Protein AF-A0A2V7MYP0-F1 (afdb_monomer)

Foldseek 3Di:
DPPLVVPDDPCQFPPPQCDPPRPCCVVPRGHQQADPVNPHGDPVVVLVVVQ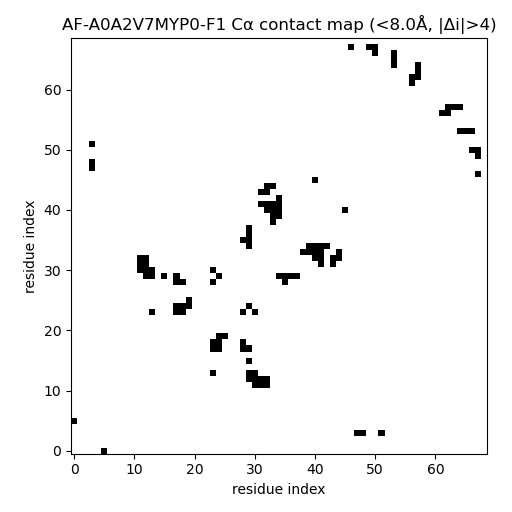VVQVVCCVPVVDDDDRDD

Secondary structure (DSSP, 8-state):
--HHHHTSPTTSSPPSS--TT-THHHH-TTTTTB-TTSSSBPHHHHHHHHHHHHHHHHHHH---PPPP-

Solvent-accessible surface area (backbone atoms only — not comparable to full-atom values): 4290 Å² total; per-residue (Å²): 130,58,71,73,68,70,68,51,61,91,74,58,63,61,67,83,83,40,50,81,89,44,78,50,29,82,81,35,52,48,28,70,50,25,30,98,80,61,75,50,65,14,73,67,39,47,51,54,53,51,40,54,49,42,53,51,48,24,72,74,70,74,51,84,71,78,74,80,131

Mean predicted aligned error: 4.71 Å

pLDDT: mean 88.09, std 9.12, range [51.72, 98.38]

Structure (mmCIF, N/CA/C/O backbone):
data_AF-A0A2V7MYP0-F1
#
_entry.id   AF-A0A2V7MYP0-F1
#
loop_
_atom_site.group_PDB
_atom_site.id
_atom_site.type_symbol
_atom_site.label_atom_id
_atom_site.label_alt_id
_atom_site.label_comp_id
_atom_site.label_asym_id
_atom_site.label_entity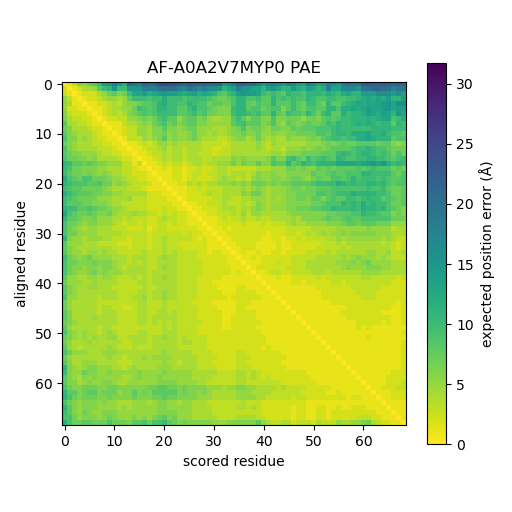_id
_atom_site.label_seq_id
_atom_site.pdbx_PDB_ins_code
_atom_site.Cartn_x
_atom_site.Cartn_y
_atom_site.Cartn_z
_atom_site.occupancy
_atom_site.B_iso_or_equiv
_atom_site.auth_seq_id
_atom_site.auth_comp_id
_atom_site.auth_asym_id
_atom_site.auth_atom_id
_atom_site.pdbx_PDB_model_num
ATOM 1 N N . VAL A 1 1 ? -6.100 -15.719 -2.520 1.00 51.72 1 VAL A N 1
ATOM 2 C CA . VAL A 1 1 ? -5.399 -14.441 -2.803 1.00 51.72 1 VAL A CA 1
ATOM 3 C C . VAL A 1 1 ? -5.898 -13.385 -1.824 1.00 51.72 1 VAL A C 1
ATOM 5 O O . VAL A 1 1 ? -7.074 -13.429 -1.491 1.00 51.72 1 VAL A O 1
ATOM 8 N N . ASN A 1 2 ? -5.036 -12.510 -1.293 1.00 65.12 2 ASN A N 1
ATOM 9 C CA . ASN A 1 2 ? -5.457 -11.432 -0.380 1.00 65.12 2 ASN A CA 1
ATOM 10 C C . ASN A 1 2 ? -6.457 -10.505 -1.110 1.00 65.12 2 ASN A C 1
ATOM 12 O O . ASN A 1 2 ? -6.208 -10.162 -2.264 1.00 65.12 2 ASN A O 1
ATOM 16 N N . ALA A 1 3 ? -7.568 -10.114 -0.473 1.00 70.69 3 ALA A N 1
ATOM 17 C CA . ALA A 1 3 ? -8.596 -9.262 -1.085 1.00 70.69 3 ALA A CA 1
ATOM 18 C C . ALA A 1 3 ? -8.031 -7.923 -1.596 1.00 70.69 3 ALA A C 1
ATOM 20 O O . ALA A 1 3 ? -8.444 -7.445 -2.649 1.00 70.69 3 ALA A O 1
ATOM 21 N N . LEU A 1 4 ? -7.019 -7.373 -0.915 1.00 71.06 4 LEU A N 1
ATOM 22 C CA . LEU A 1 4 ? -6.300 -6.179 -1.365 1.00 71.06 4 LEU A CA 1
ATOM 23 C C . LEU A 1 4 ? -5.539 -6.418 -2.669 1.00 71.06 4 LEU A C 1
ATOM 25 O O . LEU A 1 4 ? -5.537 -5.565 -3.548 1.00 71.06 4 LEU A O 1
ATOM 29 N N . LEU A 1 5 ? -4.923 -7.592 -2.813 1.00 68.12 5 LEU A N 1
ATOM 30 C CA . LEU A 1 5 ? -4.192 -7.969 -4.021 1.00 68.12 5 LEU A CA 1
ATOM 31 C C . LEU A 1 5 ? -5.147 -8.236 -5.194 1.00 68.12 5 LEU A C 1
ATOM 33 O O . LEU A 1 5 ? -4.825 -7.907 -6.330 1.00 68.12 5 LEU A O 1
ATOM 37 N N . ALA A 1 6 ? -6.327 -8.796 -4.915 1.00 69.88 6 ALA A N 1
ATOM 38 C CA . ALA A 1 6 ? -7.367 -9.042 -5.915 1.00 69.88 6 ALA A CA 1
ATOM 39 C C . ALA A 1 6 ? -8.050 -7.755 -6.414 1.00 69.88 6 ALA A C 1
ATOM 41 O O . ALA A 1 6 ? -8.594 -7.748 -7.514 1.00 69.88 6 ALA A O 1
ATOM 42 N N . ALA A 1 7 ? -8.017 -6.678 -5.625 1.00 76.06 7 ALA A N 1
ATOM 43 C CA . ALA A 1 7 ? -8.587 -5.382 -5.989 1.00 76.06 7 ALA A CA 1
ATOM 44 C C . ALA A 1 7 ? -7.670 -4.531 -6.888 1.00 76.06 7 ALA A C 1
ATOM 46 O O . ALA A 1 7 ? -8.107 -3.500 -7.400 1.00 76.06 7 ALA A O 1
ATOM 47 N N . LEU A 1 8 ? -6.403 -4.919 -7.078 1.00 76.12 8 LEU A N 1
ATOM 48 C CA . LEU A 1 8 ? -5.480 -4.152 -7.909 1.00 76.12 8 LEU A CA 1
ATOM 49 C C . LEU A 1 8 ? -5.840 -4.287 -9.401 1.00 76.12 8 LEU A C 1
ATOM 51 O O . LEU A 1 8 ? -6.054 -5.406 -9.873 1.00 76.12 8 LEU A O 1
ATOM 55 N N . PRO A 1 9 ? -5.846 -3.183 -10.176 1.00 79.56 9 PRO A N 1
ATOM 56 C CA . PRO A 1 9 ? -6.013 -3.245 -11.625 1.00 79.56 9 PRO A CA 1
ATOM 57 C C . PRO A 1 9 ? -5.013 -4.211 -12.2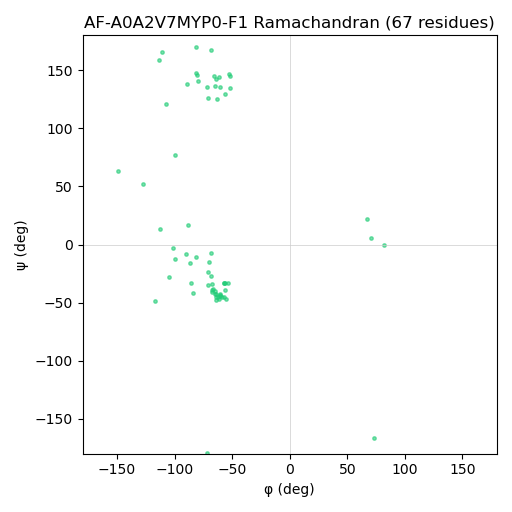88 1.00 79.56 9 PRO A C 1
ATOM 59 O O . PRO A 1 9 ? -3.864 -4.300 -11.840 1.00 79.56 9 PRO A O 1
ATOM 62 N N . PRO A 1 10 ? -5.377 -4.901 -13.382 1.00 77.81 10 PRO A N 1
ATOM 63 C CA . PRO A 1 10 ? -4.432 -5.724 -14.132 1.00 77.81 10 PRO A CA 1
ATOM 64 C C . PRO A 1 10 ? -3.167 -4.941 -14.515 1.00 77.81 10 PRO A C 1
ATOM 66 O O . PRO A 1 10 ? -3.241 -3.802 -14.968 1.00 77.81 10 PRO A O 1
ATOM 69 N N . GLY A 1 11 ? -1.992 -5.546 -14.317 1.00 76.81 11 GLY A N 1
ATOM 70 C CA . GLY A 1 11 ? -0.698 -4.910 -14.605 1.00 76.81 11 GLY A CA 1
ATOM 71 C C . GLY A 1 11 ? -0.162 -3.971 -13.516 1.00 76.81 11 GLY A C 1
ATOM 72 O O . GLY A 1 11 ? 0.945 -3.460 -13.659 1.00 76.81 11 GLY A O 1
ATOM 73 N N . SER A 1 12 ? -0.893 -3.795 -12.410 1.00 80.12 12 SER A N 1
ATOM 74 C CA . SER A 1 12 ? -0.477 -3.000 -11.241 1.00 80.12 12 SER A CA 1
ATOM 75 C C . SER A 1 12 ? 0.844 -3.457 -10.616 1.00 80.12 12 SER A C 1
ATOM 77 O O . SER A 1 12 ? 1.616 -2.643 -10.111 1.00 80.12 12 SER A O 1
ATOM 79 N N . ILE A 1 13 ? 1.115 -4.761 -10.664 1.00 81.38 13 ILE A N 1
ATOM 80 C CA . ILE A 1 13 ? 2.402 -5.340 -10.287 1.00 81.38 13 ILE A CA 1
ATOM 81 C C . ILE A 1 13 ? 3.084 -5.778 -11.587 1.00 81.38 13 ILE A C 1
ATOM 83 O O . ILE A 1 13 ? 2.502 -6.574 -12.333 1.00 81.38 13 ILE A O 1
ATOM 87 N N . PRO A 1 14 ? 4.284 -5.264 -11.905 1.00 82.69 14 PRO A N 1
ATOM 88 C CA . PRO A 1 14 ? 4.993 -5.682 -13.101 1.00 82.69 14 PRO A CA 1
ATOM 89 C C . PRO A 1 14 ? 5.360 -7.166 -13.002 1.00 82.69 14 PRO A C 1
ATOM 91 O O . PRO A 1 14 ? 5.738 -7.654 -11.939 1.00 82.69 14 PRO A O 1
ATOM 94 N N . ALA A 1 15 ? 5.280 -7.878 -14.128 1.00 83.19 15 ALA A N 1
ATOM 95 C CA . ALA A 1 15 ? 5.795 -9.237 -14.216 1.00 83.19 15 ALA A CA 1
ATOM 96 C C . ALA A 1 15 ? 7.280 -9.257 -13.825 1.00 83.19 15 ALA A C 1
ATOM 98 O O . ALA A 1 15 ? 8.071 -8.461 -14.340 1.00 83.19 15 ALA A O 1
ATOM 99 N N . PHE A 1 16 ? 7.635 -10.156 -12.911 1.00 80.88 16 PHE A N 1
ATOM 100 C CA . PHE A 1 16 ? 9.014 -10.375 -12.502 1.00 80.88 16 PHE A CA 1
ATOM 101 C C . PHE A 1 16 ? 9.673 -11.437 -13.406 1.00 80.88 16 PHE A C 1
ATOM 103 O O . PHE A 1 16 ? 9.033 -12.458 -13.672 1.00 80.88 16 PHE A O 1
ATOM 110 N N . PRO A 1 17 ? 10.934 -11.247 -13.843 1.00 85.69 17 PRO A N 1
ATOM 111 C CA . PRO A 1 17 ? 11.784 -10.077 -13.608 1.00 85.69 17 PRO A CA 1
ATOM 112 C C . PRO A 1 17 ? 11.448 -8.895 -14.538 1.00 85.69 17 PRO A C 1
ATOM 114 O O . PRO A 1 17 ? 11.198 -9.063 -15.729 1.00 85.69 17 PRO A O 1
ATOM 117 N N . ASN A 1 18 ? 11.480 -7.675 -13.994 1.00 89.56 18 ASN A N 1
ATOM 118 C CA . ASN A 1 18 ? 11.263 -6.431 -14.740 1.00 89.56 18 ASN A CA 1
ATOM 119 C C . ASN A 1 18 ? 12.611 -5.770 -15.069 1.0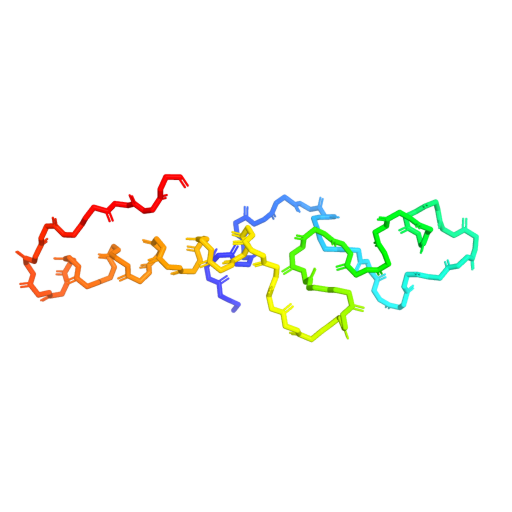0 89.56 18 ASN A C 1
ATOM 121 O O . ASN A 1 18 ? 13.034 -4.818 -14.416 1.00 89.56 18 ASN A O 1
ATOM 125 N N . THR A 1 19 ? 13.303 -6.315 -16.067 1.00 90.50 19 THR A N 1
ATOM 126 C CA . THR A 1 19 ? 14.647 -5.892 -16.495 1.00 90.50 19 THR A CA 1
ATOM 127 C C . THR A 1 19 ? 14.624 -5.224 -17.877 1.00 90.50 19 THR A C 1
ATOM 129 O O . THR A 1 19 ? 13.627 -5.344 -18.600 1.00 90.50 19 THR A O 1
ATOM 132 N N . PRO A 1 20 ? 15.704 -4.529 -18.289 1.00 91.38 20 PRO A N 1
ATOM 133 C CA . PRO A 1 20 ? 15.819 -3.999 -19.644 1.00 91.38 20 PRO A CA 1
ATOM 134 C C . PRO A 1 20 ? 15.568 -5.080 -20.714 1.00 91.38 20 PRO A C 1
ATOM 136 O O . PRO A 1 20 ? 15.933 -6.238 -20.499 1.00 91.38 20 PRO A O 1
ATOM 139 N N . PRO A 1 21 ? 14.949 -4.726 -21.856 1.00 91.38 21 PRO A N 1
ATOM 140 C CA . PRO A 1 21 ? 14.623 -3.370 -22.312 1.00 91.38 21 PRO A CA 1
ATOM 141 C C . PRO A 1 21 ? 13.255 -2.843 -21.831 1.00 91.38 21 PRO A C 1
ATOM 143 O O . PRO A 1 21 ? 12.729 -1.896 -22.414 1.00 91.38 21 PRO A O 1
ATOM 146 N N . ARG A 1 22 ? 12.629 -3.447 -20.806 1.00 87.88 22 ARG A N 1
ATOM 147 C CA . ARG A 1 22 ? 11.288 -3.038 -20.363 1.00 87.88 22 ARG A CA 1
ATOM 148 C C . ARG A 1 22 ? 11.313 -1.587 -19.851 1.00 87.88 22 ARG A C 1
ATOM 150 O O . ARG A 1 22 ? 12.063 -1.312 -18.924 1.00 87.88 22 ARG A O 1
ATOM 157 N N . PRO A 1 23 ? 10.480 -0.656 -20.357 1.00 85.88 23 PRO A N 1
ATOM 158 C CA . PRO A 1 23 ? 10.539 0.753 -19.939 1.00 85.88 23 PRO A CA 1
ATOM 159 C C . 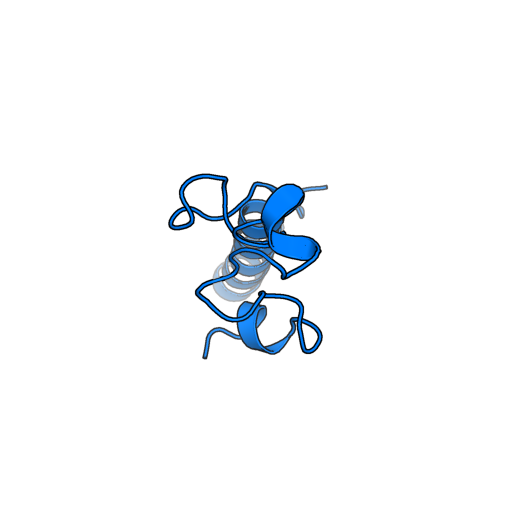PRO A 1 23 ? 10.381 0.959 -18.425 1.00 85.88 23 PRO A C 1
ATOM 161 O O . PRO A 1 23 ? 11.001 1.839 -17.832 1.00 85.88 23 PRO A O 1
ATOM 164 N N . THR A 1 24 ? 9.592 0.098 -17.778 1.00 86.12 24 THR A N 1
ATOM 165 C CA . THR A 1 24 ? 9.375 0.103 -16.328 1.00 86.12 24 THR A CA 1
ATOM 166 C C . THR A 1 24 ? 10.592 -0.337 -15.521 1.00 86.12 24 THR A C 1
ATOM 168 O O . THR A 1 24 ? 10.603 -0.120 -14.315 1.00 86.12 24 THR A O 1
ATOM 171 N N . SER A 1 25 ? 11.608 -0.962 -16.123 1.00 88.19 25 SER A N 1
ATOM 172 C CA . SER A 1 25 ? 12.780 -1.442 -15.384 1.00 88.19 25 SER A CA 1
ATOM 173 C C . SER A 1 25 ? 13.644 -0.301 -14.847 1.00 88.19 25 SER A C 1
ATOM 175 O O . SER A 1 25 ? 14.330 -0.481 -13.849 1.00 88.19 25 SER A O 1
ATOM 177 N N . ALA A 1 26 ? 13.621 0.867 -15.501 1.00 86.81 26 ALA A N 1
ATOM 178 C CA . ALA A 1 26 ? 14.421 2.027 -15.107 1.00 86.81 26 ALA A CA 1
ATOM 179 C C . ALA A 1 26 ? 13.736 2.899 -14.043 1.00 86.81 26 ALA A C 1
ATOM 181 O O . ALA A 1 26 ? 14.407 3.487 -13.202 1.00 86.81 26 ALA A O 1
ATOM 182 N N . THR A 1 27 ? 12.405 2.995 -14.080 1.00 85.56 27 THR A N 1
ATOM 183 C CA . THR A 1 27 ? 11.634 3.907 -13.219 1.00 85.56 27 THR A CA 1
ATOM 184 C C . THR A 1 27 ? 10.908 3.201 -12.079 1.00 85.56 27 THR A C 1
ATOM 186 O O . THR A 1 27 ? 10.674 3.807 -11.038 1.00 85.56 27 THR A O 1
ATOM 189 N N . ALA A 1 28 ? 10.548 1.929 -12.253 1.00 86.75 28 ALA A N 1
ATOM 190 C CA . ALA A 1 28 ? 9.789 1.152 -11.280 1.00 86.75 28 ALA A CA 1
ATOM 191 C C . ALA A 1 28 ? 10.173 -0.339 -11.352 1.00 86.75 28 ALA A C 1
ATOM 193 O O . ALA A 1 28 ? 9.321 -1.169 -11.691 1.00 86.75 28 ALA A O 1
ATOM 194 N N . PRO A 1 29 ? 11.434 -0.711 -11.047 1.00 87.19 29 PRO A N 1
ATOM 195 C CA . PRO A 1 29 ? 11.921 -2.088 -11.176 1.00 87.19 29 PRO A CA 1
ATOM 196 C C . PRO A 1 29 ? 11.045 -3.101 -10.424 1.00 87.19 29 PRO A C 1
ATOM 198 O O . PRO A 1 29 ? 10.806 -4.189 -10.936 1.00 87.19 29 PRO A O 1
ATOM 201 N N . PHE A 1 30 ? 10.450 -2.713 -9.294 1.00 89.25 30 PHE A N 1
ATOM 202 C CA . PHE A 1 30 ? 9.543 -3.558 -8.502 1.00 89.25 30 PHE A CA 1
ATOM 203 C C . PHE A 1 30 ? 8.083 -3.069 -8.501 1.00 89.25 30 PHE A C 1
ATOM 205 O O . PHE A 1 30 ? 7.249 -3.544 -7.730 1.00 89.25 30 PHE A O 1
ATOM 212 N N . GLY A 1 31 ? 7.742 -2.137 -9.395 1.00 88.19 31 GLY A N 1
ATOM 213 C CA . GLY A 1 31 ? 6.416 -1.526 -9.455 1.00 88.19 31 GLY A CA 1
ATOM 214 C C . GLY A 1 31 ? 6.149 -0.545 -8.313 1.00 88.19 31 GLY A C 1
ATOM 215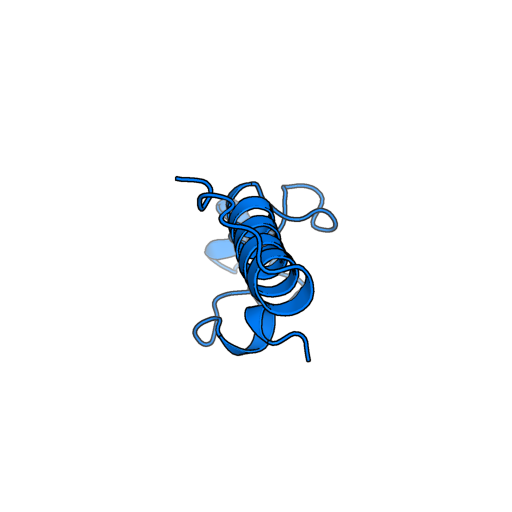 O O . GLY A 1 31 ? 7.056 -0.125 -7.604 1.00 88.19 31 GLY A O 1
ATOM 216 N N . ALA A 1 32 ? 4.881 -0.164 -8.154 1.00 88.44 32 ALA A N 1
ATOM 217 C CA . ALA A 1 32 ? 4.460 0.826 -7.158 1.00 88.44 32 ALA A CA 1
ATOM 218 C C . ALA A 1 32 ? 4.161 0.227 -5.769 1.00 88.44 32 ALA A C 1
ATOM 220 O O . ALA A 1 32 ? 4.048 0.965 -4.788 1.00 88.44 32 ALA A O 1
ATOM 221 N N . PHE A 1 33 ? 3.996 -1.098 -5.676 1.00 89.44 33 PHE A N 1
ATOM 222 C CA . PHE A 1 33 ? 3.484 -1.760 -4.470 1.00 89.44 33 PHE A CA 1
ATOM 223 C C . PHE A 1 33 ? 4.565 -2.381 -3.576 1.00 89.44 33 PHE A C 1
ATOM 225 O O . PHE A 1 33 ? 4.281 -2.690 -2.417 1.00 89.44 33 PHE A O 1
ATOM 232 N N . PHE A 1 34 ? 5.797 -2.492 -4.070 1.00 90.25 34 PHE A N 1
ATOM 233 C CA . PHE A 1 34 ? 6.970 -2.910 -3.304 1.00 90.25 34 PHE A CA 1
ATOM 234 C C . PHE A 1 34 ? 7.967 -1.754 -3.174 1.00 90.25 34 PHE A C 1
ATOM 236 O O . PHE A 1 34 ? 7.928 -0.797 -3.949 1.00 90.25 34 PHE A O 1
ATOM 243 N N . SER A 1 35 ? 8.841 -1.824 -2.175 1.00 91.25 35 SER A N 1
ATOM 244 C CA . SER A 1 35 ? 9.979 -0.919 -2.027 1.00 91.25 35 SER A CA 1
ATOM 245 C C . SER A 1 35 ? 11.063 -1.222 -3.084 1.00 91.25 35 SER A C 1
ATOM 247 O O . SER A 1 35 ? 10.938 -2.140 -3.899 1.00 91.25 35 SER A O 1
ATOM 249 N N . LEU A 1 36 ? 12.168 -0.468 -3.053 1.00 89.19 36 LEU A N 1
ATOM 250 C CA . LEU A 1 36 ? 13.321 -0.700 -3.931 1.00 89.19 36 LEU A CA 1
ATOM 251 C C . LEU A 1 36 ? 14.089 -2.000 -3.638 1.00 89.19 36 LEU A C 1
ATOM 253 O O . LEU A 1 36 ? 14.979 -2.341 -4.409 1.00 89.19 36 LEU A O 1
ATOM 257 N N . ASP A 1 37 ? 13.770 -2.724 -2.563 1.00 88.44 37 ASP A N 1
ATOM 258 C CA . ASP A 1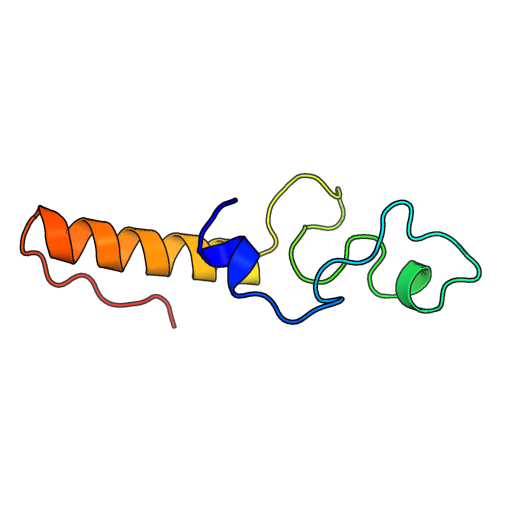 37 ? 14.333 -4.058 -2.312 1.00 88.44 37 ASP A CA 1
ATOM 259 C C . ASP A 1 37 ? 13.496 -5.193 -2.928 1.00 88.44 37 ASP A C 1
ATOM 261 O O . ASP A 1 37 ? 13.938 -6.340 -2.947 1.00 88.44 37 ASP A O 1
ATOM 265 N N . GLY A 1 38 ? 12.303 -4.889 -3.452 1.00 87.06 38 GLY A N 1
ATOM 266 C CA . GLY A 1 38 ? 11.422 -5.869 -4.089 1.00 87.06 38 GLY A CA 1
ATOM 267 C C . GLY A 1 38 ? 10.762 -6.874 -3.139 1.00 87.06 38 GLY A C 1
ATOM 268 O O . GLY A 1 38 ? 10.085 -7.783 -3.614 1.00 87.06 38 GLY A O 1
ATOM 269 N N . ILE A 1 39 ? 10.930 -6.721 -1.823 1.00 89.38 39 ILE A N 1
ATOM 270 C CA . ILE A 1 39 ? 10.406 -7.620 -0.788 1.00 89.38 39 ILE A CA 1
ATOM 271 C C . ILE A 1 39 ? 9.410 -6.889 0.112 1.00 89.38 39 ILE A C 1
ATOM 273 O O . ILE A 1 39 ? 8.306 -7.386 0.348 1.00 89.38 39 ILE A O 1
ATOM 277 N N . HIS A 1 40 ? 9.770 -5.707 0.611 1.00 93.88 40 HIS A N 1
ATOM 278 C CA . HIS A 1 40 ? 8.932 -4.971 1.553 1.00 93.88 40 HIS A CA 1
ATOM 279 C C . HIS A 1 40 ? 7.822 -4.192 0.835 1.00 93.88 40 HIS A C 1
ATOM 281 O O . HIS A 1 40 ? 8.028 -3.713 -0.284 1.00 93.88 40 HIS A O 1
ATOM 287 N N . PRO A 1 41 ? 6.641 -4.014 1.457 1.00 92.12 41 PRO A N 1
ATOM 288 C CA . PRO A 1 41 ? 5.594 -3.174 0.892 1.00 92.12 41 PRO A CA 1
ATOM 289 C C . PRO A 1 41 ? 6.058 -1.718 0.756 1.00 92.12 41 PRO A C 1
ATOM 291 O O . PRO A 1 41 ? 6.768 -1.186 1.609 1.00 92.12 41 PRO A O 1
ATOM 294 N N . SER A 1 42 ? 5.620 -1.038 -0.303 1.00 91.94 42 SER A N 1
ATOM 295 C CA . SER A 1 42 ? 5.791 0.414 -0.402 1.00 91.94 42 SER A CA 1
ATOM 296 C C . SER A 1 42 ? 4.924 1.145 0.634 1.00 91.94 42 SER A C 1
ATOM 298 O O . SER A 1 42 ? 4.000 0.572 1.216 1.00 91.94 42 SER A O 1
ATOM 300 N N . ALA A 1 43 ? 5.166 2.443 0.837 1.00 92.88 43 ALA A N 1
ATOM 301 C CA . ALA A 1 43 ? 4.348 3.268 1.733 1.00 92.88 43 ALA A CA 1
ATOM 302 C C . ALA A 1 43 ? 2.852 3.252 1.353 1.00 92.88 43 ALA A C 1
ATOM 304 O O . ALA A 1 43 ? 1.983 3.169 2.222 1.00 92.88 43 ALA A O 1
ATOM 305 N N . VAL A 1 44 ? 2.548 3.264 0.050 1.00 90.19 44 VAL A N 1
ATOM 306 C CA . VAL A 1 44 ? 1.171 3.176 -0.460 1.00 90.19 44 VAL A CA 1
ATOM 307 C C . VAL A 1 44 ? 0.542 1.833 -0.085 1.00 90.19 44 VAL A C 1
ATOM 309 O O . VAL A 1 44 ? -0.597 1.792 0.380 1.00 90.19 44 VAL A O 1
ATOM 312 N N . THR A 1 45 ? 1.291 0.736 -0.215 1.00 90.81 45 THR A N 1
ATOM 313 C CA . THR A 1 45 ? 0.815 -0.599 0.169 1.00 90.81 45 THR A CA 1
ATOM 314 C C . THR A 1 45 ? 0.629 -0.725 1.678 1.00 90.81 45 THR A C 1
ATOM 316 O O . THR A 1 45 ? -0.385 -1.260 2.121 1.00 90.81 45 THR A O 1
ATOM 319 N N . HIS A 1 46 ? 1.547 -0.180 2.483 1.00 94.88 46 HIS A N 1
ATOM 320 C CA . HIS A 1 46 ? 1.395 -0.124 3.939 1.00 94.88 46 HIS A CA 1
ATOM 321 C C . HIS A 1 46 ? 0.113 0.604 4.352 1.00 94.88 46 HIS A C 1
ATOM 323 O O . HIS A 1 46 ? -0.632 0.092 5.186 1.00 94.88 46 HIS A O 1
ATOM 329 N N . LYS A 1 47 ? -0.193 1.750 3.734 1.00 93.31 47 LYS A N 1
ATOM 330 C CA . LYS A 1 47 ? -1.439 2.490 3.976 1.00 93.31 47 LYS A CA 1
ATOM 331 C C . LYS A 1 47 ? -2.682 1.666 3.624 1.00 93.31 47 LYS A C 1
ATOM 333 O O . LYS A 1 47 ? -3.633 1.634 4.402 1.00 93.31 47 LYS A O 1
ATOM 338 N N . ALA A 1 48 ? -2.677 0.977 2.482 1.00 90.19 48 ALA A N 1
ATOM 339 C CA . ALA A 1 48 ? -3.794 0.123 2.076 1.00 90.19 48 ALA A CA 1
ATOM 340 C C . ALA A 1 48 ? -4.026 -1.032 3.068 1.00 90.19 48 ALA A C 1
ATOM 342 O O . ALA A 1 48 ? -5.160 -1.270 3.487 1.00 90.19 48 ALA A O 1
ATOM 343 N N . ILE A 1 49 ? -2.950 -1.702 3.497 1.00 91.69 49 ILE A N 1
ATOM 344 C CA . ILE A 1 49 ? -3.003 -2.764 4.513 1.00 91.69 49 ILE A CA 1
ATOM 345 C C . ILE A 1 49 ? -3.522 -2.213 5.846 1.00 91.69 49 ILE A C 1
ATOM 347 O O . ILE A 1 49 ? -4.421 -2.807 6.439 1.00 91.69 49 ILE A O 1
ATOM 351 N N . ALA A 1 50 ? -3.011 -1.066 6.302 1.00 95.12 50 ALA A N 1
ATOM 352 C CA . ALA A 1 50 ? -3.448 -0.434 7.544 1.00 95.12 50 ALA A CA 1
ATOM 353 C C . ALA A 1 50 ? -4.950 -0.112 7.522 1.00 95.12 50 ALA A C 1
ATOM 355 O O . ALA A 1 50 ? -5.665 -0.440 8.466 1.00 95.12 50 ALA A O 1
ATOM 356 N N . ASN A 1 51 ? -5.454 0.447 6.421 1.00 94.50 51 ASN A N 1
ATOM 357 C CA . ASN A 1 51 ? -6.874 0.769 6.283 1.00 94.50 51 ASN A CA 1
ATOM 358 C C . ASN A 1 51 ? -7.771 -0.480 6.222 1.00 94.50 51 ASN A C 1
ATOM 360 O O . ASN A 1 51 ? -8.870 -0.463 6.775 1.00 94.50 51 ASN A O 1
ATOM 364 N N . ALA A 1 52 ? -7.307 -1.586 5.634 1.00 92.62 52 ALA A N 1
ATOM 365 C CA . ALA A 1 52 ? -8.029 -2.861 5.685 1.00 92.62 52 ALA A CA 1
ATOM 366 C C . ALA A 1 52 ? -8.071 -3.461 7.102 1.00 92.62 52 ALA A C 1
ATOM 368 O O . ALA A 1 52 ? -9.099 -3.992 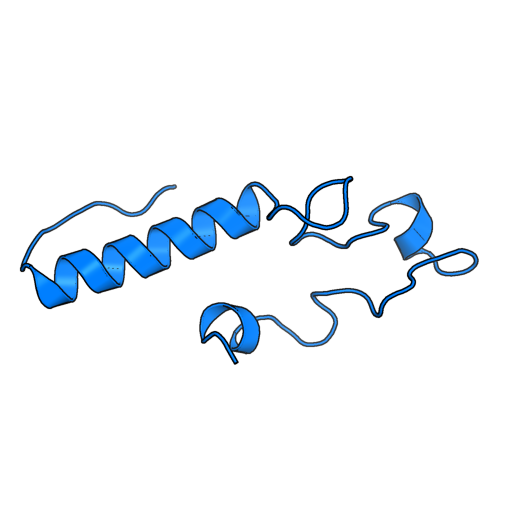7.535 1.00 92.62 52 ALA A O 1
ATOM 369 N N . LEU A 1 53 ? -6.969 -3.347 7.850 1.00 95.25 53 LEU A N 1
ATOM 370 C CA . LEU A 1 53 ? -6.916 -3.762 9.252 1.00 95.25 53 LEU A CA 1
ATOM 371 C C . LEU A 1 53 ? -7.850 -2.913 10.116 1.00 95.25 53 LEU A C 1
ATOM 373 O O . LEU A 1 53 ? -8.593 -3.474 10.913 1.00 95.25 53 LEU A O 1
ATOM 377 N N . ILE A 1 54 ? -7.887 -1.594 9.912 1.00 96.62 54 ILE A N 1
ATOM 378 C CA . ILE A 1 54 ? -8.820 -0.684 10.595 1.00 96.62 54 ILE A CA 1
ATOM 379 C C . ILE A 1 54 ? -10.273 -1.125 10.393 1.00 96.62 54 ILE A C 1
ATOM 381 O O . ILE A 1 54 ? -11.017 -1.221 11.366 1.00 96.62 54 ILE A O 1
ATOM 385 N N . GLN A 1 55 ? -10.675 -1.454 9.161 1.00 95.50 55 GLN A N 1
ATOM 386 C CA . GLN A 1 55 ? -12.030 -1.952 8.886 1.00 95.50 55 GLN A CA 1
ATOM 387 C C . GLN A 1 55 ? -12.325 -3.254 9.635 1.00 95.50 55 GLN A C 1
ATOM 389 O O . GLN A 1 55 ? -13.392 -3.399 10.227 1.00 95.50 55 GLN A O 1
ATOM 394 N N . THR A 1 56 ? -11.363 -4.178 9.651 1.00 95.69 56 THR A N 1
ATOM 395 C CA . THR A 1 56 ? -11.496 -5.461 10.355 1.00 95.69 56 THR A CA 1
ATOM 396 C C . THR A 1 56 ? -11.628 -5.255 11.865 1.00 95.69 56 THR A C 1
ATOM 398 O O . THR A 1 56 ? -12.505 -5.839 12.495 1.00 95.69 56 THR A O 1
ATOM 401 N N . ILE A 1 57 ? -10.793 -4.389 12.445 1.00 97.69 57 ILE A N 1
ATOM 402 C CA . ILE A 1 57 ? -10.796 -4.063 13.875 1.00 97.69 57 ILE A CA 1
ATOM 403 C C . ILE A 1 57 ? -12.114 -3.390 14.266 1.00 97.69 57 ILE A C 1
ATOM 405 O O . ILE A 1 57 ? -12.759 -3.833 15.213 1.00 97.69 57 ILE A O 1
ATOM 409 N N . ASN A 1 58 ? -12.561 -2.387 13.507 1.00 98.19 58 ASN A N 1
ATOM 410 C CA . ASN A 1 58 ? -13.838 -1.716 13.752 1.00 98.19 58 ASN A CA 1
ATOM 411 C C . ASN A 1 58 ? -15.020 -2.691 13.657 1.00 98.19 58 ASN A C 1
ATOM 413 O O . ASN A 1 58 ? -15.894 -2.675 14.521 1.00 98.19 58 ASN A O 1
ATOM 417 N N . GLY A 1 59 ? -15.025 -3.581 12.659 1.00 97.62 59 GLY A N 1
ATOM 418 C CA . GLY A 1 59 ? -16.076 -4.585 12.492 1.00 97.62 59 GLY A CA 1
ATOM 419 C C . GLY A 1 59 ? -16.108 -5.641 13.601 1.00 97.62 59 GLY A C 1
ATOM 420 O O . GLY A 1 59 ? -17.188 -6.044 14.020 1.00 97.62 59 GLY A O 1
ATOM 421 N N . TYR A 1 60 ? -14.945 -6.078 14.093 1.00 98.31 60 TYR A N 1
ATOM 422 C CA . TYR A 1 60 ? -14.859 -7.133 15.107 1.00 98.31 60 TYR A CA 1
ATOM 423 C C . TYR A 1 60 ? -15.042 -6.610 16.538 1.00 98.31 60 TYR A C 1
ATOM 425 O O . TYR A 1 60 ? -15.717 -7.241 17.347 1.00 98.31 60 TYR A O 1
ATOM 433 N N . PHE A 1 61 ? -14.445 -5.461 16.861 1.00 98.25 61 PHE A N 1
ATOM 434 C CA . PHE A 1 61 ? -14.418 -4.916 18.222 1.00 98.25 61 PHE A CA 1
ATOM 435 C C . PHE A 1 61 ? -15.427 -3.784 18.458 1.00 98.25 61 PHE A C 1
ATOM 437 O O . PHE A 1 61 ? -15.512 -3.277 19.574 1.00 98.25 61 PHE A O 1
ATOM 444 N N . GLY A 1 62 ? -16.175 -3.356 17.435 1.00 97.75 62 GLY A N 1
ATOM 445 C CA . GLY A 1 62 ? -17.117 -2.238 17.549 1.00 97.75 62 GLY A CA 1
ATOM 446 C C . GLY A 1 62 ? -16.439 -0.885 17.790 1.00 97.75 62 GLY A C 1
ATOM 447 O O . GLY A 1 62 ? -17.056 0.031 18.331 1.00 97.75 62 GLY A O 1
ATOM 448 N N . THR A 1 63 ? -15.157 -0.758 17.436 1.00 98.38 63 THR A N 1
ATOM 449 C CA . THR A 1 63 ? -14.403 0.497 17.542 1.00 98.38 63 THR A CA 1
ATOM 450 C C . THR A 1 63 ? -14.670 1.427 16.357 1.00 98.38 63 THR A C 1
ATOM 452 O O . THR A 1 63 ? -15.230 1.021 15.340 1.00 98.38 63 THR A O 1
ATOM 455 N N . SER A 1 64 ? -14.193 2.672 16.467 1.00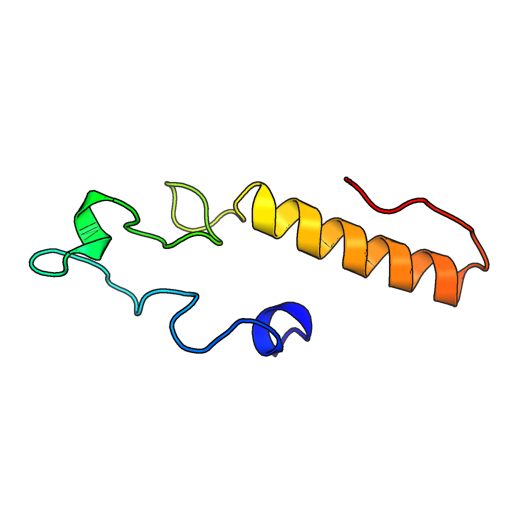 97.81 64 SER A N 1
ATOM 456 C CA . SER A 1 64 ? -14.313 3.709 15.429 1.00 97.81 64 SER A CA 1
ATOM 457 C C . SER A 1 64 ? -12.960 4.337 15.080 1.00 97.81 64 SER A C 1
ATOM 459 O O . SER A 1 64 ? -12.795 5.556 15.117 1.00 97.81 64 SER A O 1
ATOM 461 N N . LEU A 1 65 ? -11.961 3.507 14.772 1.00 98.19 65 LEU A N 1
ATOM 462 C CA . LEU A 1 65 ? -10.652 3.972 14.308 1.00 98.19 65 LEU A CA 1
ATOM 463 C C . LEU A 1 65 ? -10.780 4.676 12.950 1.00 98.19 65 LEU A C 1
ATOM 465 O O . LEU A 1 65 ? -11.475 4.186 12.056 1.00 98.19 65 LEU A O 1
ATOM 469 N N . GLN A 1 66 ? -10.095 5.810 12.797 1.00 98.31 66 GLN A N 1
ATOM 470 C CA . GLN A 1 66 ? -10.086 6.593 11.561 1.00 98.31 66 GLN A CA 1
ATOM 471 C C . GLN A 1 66 ? -9.114 6.008 10.533 1.00 98.31 66 GLN A C 1
ATOM 473 O O . GLN A 1 66 ? -8.050 5.506 10.892 1.00 98.31 66 GLN A O 1
ATOM 478 N N . ALA A 1 67 ? -9.470 6.112 9.251 1.00 96.38 67 ALA A N 1
ATOM 479 C CA . ALA A 1 67 ? -8.593 5.728 8.151 1.00 96.38 67 ALA A CA 1
ATOM 480 C C . ALA A 1 67 ? -7.356 6.638 8.076 1.00 96.38 67 ALA A C 1
ATOM 482 O O . ALA A 1 67 ? -7.437 7.844 8.312 1.00 96.38 67 ALA A O 1
ATOM 483 N N . ILE A 1 68 ? -6.224 6.055 7.690 1.00 95.94 68 ILE A N 1
ATOM 484 C CA . ILE A 1 68 ? -4.983 6.775 7.412 1.00 95.94 68 ILE A CA 1
ATOM 485 C C . ILE A 1 68 ? -5.154 7.573 6.103 1.00 95.94 68 ILE A C 1
ATOM 487 O O . ILE A 1 68 ? -5.537 6.957 5.095 1.00 95.94 68 ILE A O 1
ATOM 491 N N . PRO A 1 69 ? -4.895 8.902 6.114 1.00 92.94 69 PRO A N 1
ATOM 492 C CA . PRO A 1 69 ? -5.167 9.816 5.004 1.00 92.94 69 PRO A CA 1
ATOM 493 C C . PRO A 1 69 ? -4.260 9.611 3.802 1.00 92.94 69 PRO A C 1
ATOM 495 O O . PRO A 1 69 ? -3.135 9.069 3.927 1.00 92.94 69 PRO A O 1
#

Sequence (69 aa):
VNALLAALPPGSIPAFPNTPPRPTSATAPFGAFFSLDGIHPSAVTHKAIANALIQTINGYFGTSLQAIP

Radius of gyration: 15.08 Å; Cα contacts (8 Å, |Δi|>4): 60; chains: 1; bounding box: 33×24×40 Å